Protein AF-A0A8T0AQX5-F1 (afdb_monomer_lite)

Organism: Silurus meridionalis (NCBI:txid175797)

Secondary structure (DSSP, 8-state):
--------HHHHHHHHHHHHHHHHHHHHHHHHHHHHHHHHHTSPP---PPB-S-HHHHHHHHHHHHHHHTTT---HHHHHHHHHHTB-SHHHHHHHGGGGS-HHHHHHHHHHHHIIIIISHHHHHHHHHHHHHTPPPPPTT-HHHHHHHHHHHHTT-

Radius of gyration: 29.41 Å; chains: 1; bounding box: 53×22×111 Å

InterPro domains:
  IPR005312 Domain of unknown function DUF1759 [PF03564] (51-149)

pLDDT: mean 86.53, std 13.8, range [38.0, 98.12]

Structure (mmCIF, N/CA/C/O backbone):
data_AF-A0A8T0AQX5-F1
#
_entry.id   AF-A0A8T0AQX5-F1
#
loop_
_atom_site.group_PDB
_atom_site.id
_atom_site.type_symbol
_atom_site.label_atom_id
_atom_site.label_alt_id
_atom_site.label_comp_id
_atom_site.label_asym_id
_atom_site.label_entity_id
_atom_site.label_seq_id
_atom_site.pdbx_PDB_ins_code
_atom_site.Cartn_x
_atom_site.Cartn_y
_atom_site.Cartn_z
_atom_site.occupancy
_atom_site.B_iso_or_equiv
_atom_site.auth_seq_id
_atom_site.auth_comp_id
_atom_site.auth_asym_id
_atom_site.auth_atom_id
_atom_site.pdbx_PDB_model_num
ATOM 1 N N . MET A 1 1 ? -9.679 -2.472 89.501 1.00 38.00 1 MET A N 1
ATOM 2 C CA . MET A 1 1 ? -8.757 -2.887 88.422 1.00 38.00 1 MET A CA 1
ATOM 3 C C . MET A 1 1 ? -9.227 -2.245 87.125 1.00 38.00 1 MET A C 1
ATOM 5 O O . MET A 1 1 ? -10.172 -2.741 86.530 1.00 38.00 1 MET A O 1
ATOM 9 N N . CYS A 1 2 ? -8.634 -1.121 86.717 1.00 39.34 2 CYS A N 1
ATOM 10 C CA . CYS A 1 2 ? -8.893 -0.543 85.397 1.00 39.34 2 CYS A CA 1
ATOM 11 C C . CYS A 1 2 ? -7.957 -1.220 84.394 1.00 39.34 2 CYS A C 1
ATOM 13 O O . CYS A 1 2 ? -6.740 -1.070 84.480 1.00 39.34 2 CYS A O 1
ATOM 15 N N . ARG A 1 3 ? -8.519 -2.022 83.488 1.00 42.47 3 ARG A N 1
ATOM 16 C CA . ARG A 1 3 ? -7.781 -2.688 82.413 1.00 42.47 3 ARG A CA 1
ATOM 17 C C . ARG A 1 3 ? -7.570 -1.653 81.308 1.00 42.47 3 ARG A C 1
ATOM 19 O O . ARG A 1 3 ? -8.526 -1.252 80.660 1.00 42.47 3 ARG A O 1
ATOM 26 N N . HIS A 1 4 ? -6.346 -1.158 81.148 1.00 45.62 4 HIS A N 1
ATOM 27 C CA . HIS A 1 4 ? -5.988 -0.348 79.986 1.00 45.62 4 HIS A CA 1
ATOM 28 C C . HIS A 1 4 ? -5.970 -1.249 78.746 1.00 45.62 4 HIS A C 1
ATOM 30 O O . HIS A 1 4 ? -5.119 -2.132 78.636 1.00 45.62 4 HIS A O 1
ATOM 36 N N . GLU A 1 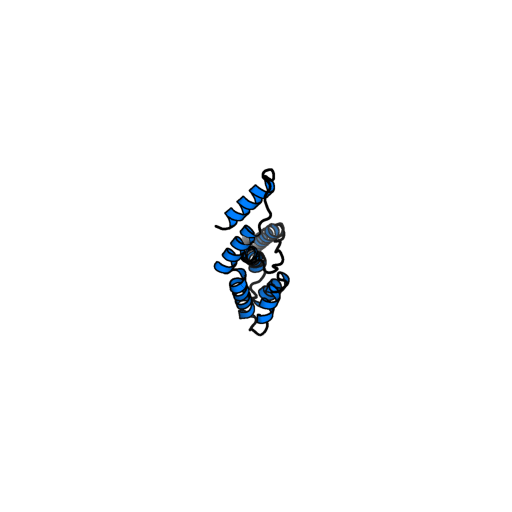5 ? -6.916 -1.042 77.829 1.00 51.12 5 GLU A N 1
ATOM 37 C CA . GLU A 1 5 ? -6.836 -1.554 76.461 1.00 51.12 5 GLU A CA 1
ATOM 38 C C . GLU A 1 5 ? -5.682 -0.844 75.753 1.00 51.12 5 GLU A C 1
ATOM 40 O O . GLU A 1 5 ? -5.790 0.304 75.325 1.00 51.12 5 GLU A O 1
ATOM 45 N N . LYS A 1 6 ? -4.540 -1.527 75.650 1.00 49.91 6 LYS A N 1
ATOM 46 C CA . LYS A 1 6 ? -3.495 -1.141 74.705 1.00 49.91 6 LYS A CA 1
ATOM 47 C C . LYS A 1 6 ? -3.992 -1.512 73.310 1.00 49.91 6 LYS A C 1
ATOM 49 O O . LYS A 1 6 ? -3.815 -2.646 72.879 1.00 49.91 6 LYS A O 1
ATOM 54 N N . HIS A 1 7 ? -4.652 -0.575 72.637 1.00 55.28 7 HIS A N 1
ATOM 55 C CA . HIS A 1 7 ? -4.873 -0.671 71.198 1.00 55.28 7 HIS A CA 1
ATOM 56 C C . HIS A 1 7 ? -3.496 -0.697 70.522 1.00 55.28 7 HIS A C 1
ATOM 58 O O . HIS A 1 7 ? -2.710 0.241 70.677 1.00 55.28 7 HIS A O 1
ATOM 64 N N . ASN A 1 8 ? -3.168 -1.817 69.878 1.00 53.03 8 ASN A N 1
ATOM 65 C CA . ASN A 1 8 ? -1.839 -2.061 69.343 1.00 53.03 8 ASN A CA 1
ATOM 66 C C . ASN A 1 8 ? -1.631 -1.225 68.072 1.00 53.03 8 ASN A C 1
ATOM 68 O O . ASN A 1 8 ? -2.326 -1.410 67.075 1.00 53.03 8 ASN A O 1
ATOM 72 N N . VAL A 1 9 ? -0.685 -0.288 68.123 1.00 55.28 9 VAL A N 1
ATOM 73 C CA . VAL A 1 9 ? -0.325 0.590 66.997 1.00 55.28 9 VAL A CA 1
ATOM 74 C C . VAL A 1 9 ? 0.158 -0.237 65.796 1.00 55.28 9 VAL A C 1
ATOM 76 O O . VAL A 1 9 ? -0.070 0.155 64.653 1.00 55.28 9 VAL A O 1
ATOM 79 N N . ASP A 1 10 ? 0.729 -1.417 66.048 1.00 54.38 10 ASP A N 1
ATOM 80 C CA . ASP A 1 10 ? 1.264 -2.311 65.019 1.00 54.38 10 ASP A CA 1
ATOM 81 C C . ASP A 1 10 ? 0.183 -2.882 64.080 1.00 54.38 10 ASP A C 1
ATOM 83 O O . ASP A 1 10 ? 0.435 -3.023 62.883 1.00 54.38 10 ASP A O 1
ATOM 87 N N . ASP A 1 11 ? -1.044 -3.119 64.567 1.00 53.78 11 ASP A N 1
ATOM 88 C CA . ASP A 1 11 ? -2.154 -3.617 63.731 1.00 53.78 11 ASP A CA 1
ATOM 89 C C . ASP A 1 11 ? -2.663 -2.541 62.758 1.00 53.78 11 ASP A C 1
ATOM 91 O O . ASP A 1 11 ? -2.990 -2.835 61.608 1.00 53.78 11 ASP A O 1
ATOM 95 N N . TYR A 1 12 ? -2.672 -1.269 63.176 1.00 54.53 12 TYR A N 1
ATOM 96 C CA . TYR A 1 12 ? -3.017 -0.145 62.297 1.00 54.53 12 TYR A CA 1
ATOM 97 C C . TYR A 1 12 ? -1.958 0.078 61.210 1.00 54.53 12 TYR A C 1
ATOM 99 O O . TYR A 1 12 ? -2.296 0.380 60.062 1.00 54.53 12 TYR A O 1
ATOM 107 N N . VAL A 1 13 ? -0.679 -0.095 61.554 1.00 58.44 13 VAL A N 1
ATOM 108 C CA . VAL A 1 13 ? 0.441 0.065 60.617 1.00 58.44 13 VAL A CA 1
ATOM 109 C C . VAL A 1 13 ? 0.464 -1.070 59.588 1.00 58.44 13 VAL A C 1
ATOM 111 O O . VAL A 1 13 ? 0.609 -0.798 58.394 1.00 58.44 13 VAL A O 1
ATOM 114 N N . HIS A 1 14 ? 0.245 -2.320 60.008 1.00 58.38 14 HIS A N 1
ATOM 115 C CA . HIS A 1 14 ? 0.215 -3.473 59.101 1.00 58.38 14 HIS A CA 1
ATOM 116 C C . HIS A 1 14 ? -0.965 -3.403 58.121 1.00 58.38 14 HIS A C 1
ATOM 118 O O . HIS A 1 14 ? -0.801 -3.606 56.917 1.00 58.38 14 HIS A O 1
ATOM 124 N N . HIS A 1 15 ? -2.152 -3.026 58.606 1.00 60.69 15 HIS A N 1
ATOM 125 C CA . HIS A 1 15 ? -3.345 -2.924 57.767 1.00 60.69 15 HIS A CA 1
ATOM 126 C C . HIS A 1 15 ? -3.268 -1.753 56.768 1.00 60.69 15 HIS A C 1
ATOM 128 O O . HIS A 1 15 ? -3.780 -1.852 55.647 1.00 60.69 15 HIS A O 1
ATOM 134 N N . GLY A 1 16 ? -2.593 -0.660 57.152 1.00 64.69 16 GLY A N 1
ATOM 135 C CA . GLY A 1 16 ? -2.273 0.472 56.282 1.00 64.69 16 GLY A CA 1
ATOM 136 C C . GLY A 1 16 ? -1.253 0.119 55.196 1.00 64.69 16 GLY A C 1
ATOM 137 O O . GLY A 1 16 ? -1.464 0.471 54.036 1.00 64.69 16 GLY A O 1
ATOM 138 N N . ALA A 1 17 ? -0.201 -0.631 55.537 1.00 67.00 17 ALA A N 1
ATOM 139 C CA . ALA A 1 17 ? 0.805 -1.108 54.586 1.00 67.00 17 ALA A CA 1
ATOM 140 C C . ALA A 1 17 ? 0.215 -2.079 53.548 1.00 67.00 17 ALA A C 1
ATOM 142 O O . ALA A 1 17 ? 0.489 -1.939 52.356 1.00 67.00 17 ALA A O 1
ATOM 143 N N . ASP A 1 18 ? -0.665 -2.992 53.968 1.00 71.62 18 ASP A N 1
ATOM 144 C CA . ASP A 1 18 ? -1.374 -3.906 53.063 1.00 71.62 18 ASP A CA 1
ATOM 145 C C . ASP A 1 18 ? -2.347 -3.170 52.129 1.00 71.62 18 ASP A C 1
ATOM 147 O O . ASP A 1 18 ? -2.488 -3.523 50.955 1.00 71.62 18 ASP A O 1
ATOM 151 N N . SER A 1 19 ? -3.014 -2.125 52.628 1.00 72.94 19 SER A N 1
ATOM 152 C CA . SER A 1 19 ? -3.890 -1.260 51.827 1.00 72.94 19 SER A CA 1
ATOM 153 C C . SER A 1 19 ? -3.096 -0.451 50.792 1.00 72.94 19 SER A C 1
ATOM 155 O O . SER A 1 19 ? -3.441 -0.437 49.610 1.00 72.94 19 SER A O 1
ATOM 157 N N . LEU A 1 20 ? -1.974 0.148 51.205 1.00 71.06 20 LEU A N 1
ATOM 158 C CA . LEU A 1 20 ? -1.036 0.851 50.324 1.00 71.06 20 LEU A CA 1
ATOM 159 C C . LEU A 1 20 ? -0.462 -0.081 49.255 1.00 71.06 20 LEU A C 1
ATOM 161 O O . LEU A 1 20 ? -0.481 0.261 48.076 1.00 71.06 20 LEU A O 1
ATOM 165 N N . HIS A 1 21 ? -0.021 -1.282 49.630 1.00 73.75 21 HIS A N 1
ATOM 166 C CA . HIS A 1 21 ? 0.489 -2.282 48.695 1.00 73.75 21 HIS A CA 1
ATOM 167 C C . HIS A 1 21 ? -0.572 -2.690 47.656 1.00 73.75 21 HIS A C 1
ATOM 169 O O . HIS A 1 21 ? -0.273 -2.790 46.464 1.00 73.75 21 HIS A O 1
ATOM 175 N N . LYS A 1 22 ? -1.836 -2.857 48.074 1.00 74.31 22 LYS A N 1
ATOM 176 C CA . LYS A 1 22 ? -2.968 -3.147 47.172 1.00 74.31 22 LYS A CA 1
ATOM 177 C C . LYS A 1 22 ? -3.261 -2.023 46.173 1.00 74.31 22 LYS A C 1
ATOM 179 O O . LYS A 1 22 ? -3.712 -2.325 45.072 1.00 74.31 22 LYS A O 1
ATOM 184 N N . VAL A 1 23 ? -3.002 -0.760 46.518 1.00 76.06 23 VAL A N 1
ATOM 185 C CA . VAL A 1 23 ? -3.171 0.397 45.612 1.00 76.06 23 VAL A CA 1
ATOM 186 C C . VAL A 1 23 ? -1.944 0.610 44.715 1.00 76.06 23 VAL A C 1
ATOM 188 O O . VAL A 1 23 ? -2.087 0.949 43.539 1.00 76.06 23 VAL A O 1
ATOM 191 N N . LEU A 1 24 ? -0.743 0.359 45.239 1.00 72.50 24 LEU A N 1
ATOM 192 C CA . LEU A 1 24 ? 0.524 0.528 44.522 1.00 72.50 24 LEU A CA 1
ATOM 193 C C . LEU A 1 24 ? 0.696 -0.488 43.384 1.00 72.50 24 LEU A C 1
ATOM 195 O O . LEU A 1 24 ? 1.216 -0.138 42.327 1.00 72.50 24 LEU A O 1
ATOM 199 N N . GLN A 1 25 ? 0.225 -1.731 43.540 1.00 75.06 25 GLN A N 1
ATOM 200 C CA . GLN A 1 25 ? 0.377 -2.745 42.486 1.00 75.06 25 GLN A CA 1
ATOM 201 C C . GLN A 1 25 ? -0.365 -2.409 41.172 1.00 75.06 25 GLN A C 1
ATOM 203 O O . GLN A 1 25 ? 0.265 -2.460 40.110 1.00 75.06 25 GLN A O 1
ATOM 208 N N . PRO A 1 26 ? -1.655 -2.014 41.183 1.00 80.94 26 PRO A N 1
ATOM 209 C CA . PRO A 1 26 ? -2.335 -1.520 39.986 1.00 80.94 26 PRO A CA 1
ATOM 210 C C . PRO A 1 26 ? -1.682 -0.265 39.397 1.00 80.94 26 PRO A C 1
ATOM 212 O O . PRO A 1 26 ? -1.572 -0.153 38.175 1.00 80.94 26 PRO A O 1
ATOM 215 N N . GLN A 1 27 ? -1.219 0.661 40.246 1.00 82.31 27 GLN A N 1
ATOM 216 C CA . GLN A 1 27 ? -0.550 1.882 39.791 1.00 82.31 27 GLN A CA 1
ATOM 217 C C . GLN A 1 27 ? 0.762 1.591 39.057 1.00 82.31 27 GLN A C 1
ATOM 219 O O . GLN A 1 27 ? 1.015 2.204 38.018 1.00 82.31 27 GLN A O 1
ATOM 224 N N . ASN A 1 28 ? 1.562 0.630 39.524 1.00 86.56 28 ASN A N 1
ATOM 225 C CA . ASN A 1 28 ? 2.798 0.231 38.847 1.00 86.56 28 ASN A CA 1
ATOM 226 C C . ASN A 1 28 ? 2.517 -0.279 37.430 1.00 86.56 28 ASN A C 1
ATOM 228 O O . ASN A 1 28 ? 3.166 0.153 36.480 1.00 86.56 28 ASN A O 1
ATOM 232 N N . LYS A 1 29 ? 1.479 -1.106 37.258 1.00 90.56 29 LYS A N 1
ATOM 233 C CA . LYS A 1 29 ? 1.075 -1.614 35.939 1.00 90.56 29 LYS A CA 1
ATOM 234 C C . LYS A 1 29 ? 0.637 -0.495 34.990 1.00 90.56 29 LYS A C 1
ATOM 236 O O . LYS A 1 29 ? 1.030 -0.489 33.826 1.00 90.56 29 LYS A O 1
ATOM 241 N N . VAL A 1 30 ? -0.158 0.462 35.472 1.00 91.62 30 VAL A N 1
ATOM 242 C CA . VAL A 1 30 ? -0.581 1.623 34.667 1.00 91.62 30 VAL A CA 1
ATOM 243 C C . VAL A 1 30 ? 0.620 2.491 34.291 1.00 91.62 30 VAL A C 1
ATOM 245 O O . VAL A 1 30 ? 0.730 2.925 33.146 1.00 91.62 30 VAL A O 1
ATOM 248 N N . THR A 1 31 ? 1.552 2.688 35.223 1.00 93.44 31 THR A N 1
ATOM 249 C CA . THR A 1 31 ? 2.782 3.458 35.002 1.00 93.44 31 THR A CA 1
ATOM 250 C C . THR A 1 31 ? 3.667 2.789 33.951 1.00 93.44 31 THR A C 1
ATOM 252 O O . THR A 1 31 ? 4.115 3.447 33.016 1.00 93.44 31 THR A O 1
ATOM 255 N N . GLU A 1 32 ? 3.850 1.469 34.021 1.00 94.00 32 GLU A N 1
ATOM 256 C CA . GLU A 1 32 ? 4.560 0.700 32.994 1.00 94.00 32 GLU A CA 1
ATOM 257 C C . GLU A 1 32 ? 3.894 0.811 31.616 1.00 94.00 32 GLU A C 1
ATOM 259 O O . GLU A 1 32 ? 4.583 0.976 30.608 1.00 94.00 32 GLU A O 1
ATOM 264 N N . MET A 1 33 ? 2.559 0.740 31.550 1.00 93.12 33 MET A N 1
ATOM 265 C CA . MET A 1 33 ? 1.812 0.911 30.299 1.00 93.12 33 MET A CA 1
ATOM 266 C C . MET A 1 33 ? 1.978 2.322 29.722 1.00 93.12 33 MET A C 1
ATOM 268 O O . MET A 1 33 ? 2.183 2.461 28.518 1.00 93.12 33 MET A O 1
ATOM 272 N N . LEU A 1 34 ? 1.945 3.356 30.567 1.00 93.81 34 LEU A N 1
ATOM 273 C CA . LEU A 1 34 ? 2.177 4.746 30.169 1.00 93.81 34 LEU A CA 1
ATOM 274 C C . LEU A 1 34 ? 3.597 4.957 29.643 1.00 93.81 34 LEU A C 1
ATOM 276 O O . LEU A 1 34 ? 3.760 5.550 28.582 1.00 93.81 34 LEU A O 1
ATOM 280 N N . ILE A 1 35 ? 4.611 4.423 30.329 1.00 93.06 35 ILE A N 1
ATOM 281 C CA . ILE A 1 35 ? 6.011 4.506 29.888 1.00 93.06 35 ILE A CA 1
ATOM 282 C C . ILE A 1 35 ? 6.187 3.808 28.534 1.00 93.06 35 ILE A C 1
ATOM 284 O O . ILE A 1 35 ? 6.818 4.362 27.632 1.00 93.06 35 ILE A O 1
ATOM 288 N N . LY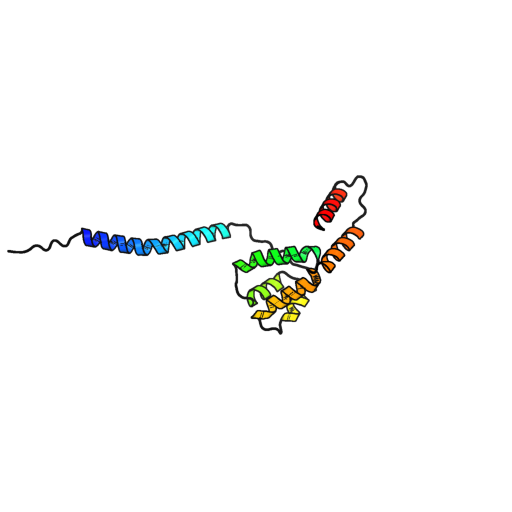S A 1 36 ? 5.593 2.619 28.352 1.00 91.06 36 LYS A N 1
ATOM 289 C CA . LYS A 1 36 ? 5.601 1.908 27.062 1.00 91.06 36 LYS A CA 1
ATOM 290 C C . LYS A 1 36 ? 4.896 2.704 25.964 1.00 91.06 36 LYS A C 1
ATOM 292 O O . LYS A 1 36 ? 5.406 2.792 24.854 1.00 91.06 36 LYS A O 1
ATOM 297 N N . GLN A 1 37 ? 3.745 3.304 26.252 1.00 89.12 37 GLN A N 1
ATOM 298 C CA . GLN A 1 37 ? 3.037 4.125 25.271 1.00 89.12 37 GLN A CA 1
ATOM 299 C C . GLN A 1 37 ? 3.831 5.391 24.919 1.00 89.12 37 GLN A C 1
ATOM 301 O O . GLN A 1 37 ? 3.891 5.775 23.752 1.00 89.12 37 GLN A O 1
ATOM 306 N N . GLN A 1 38 ? 4.479 6.011 25.907 1.00 91.31 38 GLN A N 1
ATOM 307 C CA . GLN A 1 38 ? 5.320 7.186 25.714 1.00 91.31 38 GLN A CA 1
ATOM 308 C C . GLN A 1 38 ? 6.526 6.860 24.825 1.00 91.31 38 GLN A C 1
ATOM 310 O O . GLN A 1 38 ? 6.792 7.606 23.883 1.00 91.31 38 GLN A O 1
ATOM 315 N N . SER A 1 39 ? 7.213 5.736 25.049 1.00 89.38 39 SER A N 1
ATOM 316 C CA . SER A 1 39 ? 8.327 5.326 24.185 1.00 89.38 39 SER A CA 1
ATOM 317 C C . SER A 1 39 ? 7.869 5.032 22.753 1.00 89.38 39 SER A C 1
ATOM 319 O O . SER A 1 39 ? 8.515 5.475 21.806 1.00 89.38 39 SER A O 1
ATOM 321 N N . LEU A 1 40 ? 6.711 4.386 22.573 1.00 86.12 40 LEU A N 1
ATOM 322 C CA . LEU A 1 40 ? 6.113 4.173 21.250 1.00 86.12 40 LEU A CA 1
ATOM 323 C C . LEU A 1 40 ? 5.733 5.489 20.557 1.00 86.12 40 LEU A C 1
ATOM 325 O O . LEU A 1 40 ? 5.906 5.608 19.348 1.00 86.12 40 LEU A O 1
ATOM 329 N N . SER A 1 41 ? 5.242 6.480 21.305 1.00 84.81 41 SER A N 1
ATOM 330 C CA . SER A 1 41 ? 4.870 7.793 20.760 1.00 84.81 41 SER A CA 1
ATOM 331 C C . SER A 1 41 ? 6.064 8.666 20.358 1.00 84.81 41 SER A C 1
ATOM 333 O O . SER A 1 41 ? 5.898 9.585 19.562 1.00 84.81 41 SER A O 1
ATOM 335 N N . GLN A 1 42 ? 7.260 8.370 20.878 1.00 88.88 42 GLN A N 1
ATOM 336 C CA . GLN A 1 42 ? 8.511 9.031 20.489 1.00 88.88 42 GLN A CA 1
ATOM 337 C C . GLN A 1 42 ? 9.116 8.455 19.206 1.00 88.88 42 GLN A C 1
ATOM 339 O O . GLN A 1 42 ? 10.020 9.063 18.631 1.00 88.88 42 GLN A O 1
ATOM 344 N N . LEU A 1 43 ? 8.649 7.287 18.752 1.00 85.44 43 LEU A N 1
ATOM 345 C CA . LEU A 1 43 ? 9.076 6.744 17.469 1.00 85.44 43 LEU A CA 1
ATOM 346 C C . LEU A 1 43 ? 8.620 7.673 16.331 1.00 85.44 43 LEU A C 1
ATOM 348 O O . LEU A 1 43 ? 7.546 8.277 16.426 1.00 85.44 43 LEU A O 1
ATOM 352 N N . PRO A 1 44 ? 9.389 7.762 15.230 1.00 83.12 44 PRO A N 1
ATOM 353 C CA . PRO A 1 44 ? 8.954 8.486 14.045 1.00 83.12 44 PRO A CA 1
ATOM 354 C C . PRO A 1 44 ? 7.561 8.034 13.600 1.00 83.12 44 PRO A C 1
ATOM 356 O O . PRO A 1 44 ? 7.240 6.840 13.620 1.00 83.12 44 PRO A O 1
ATOM 359 N N . GLN A 1 45 ? 6.733 8.995 13.185 1.00 78.12 45 GLN A N 1
ATOM 360 C CA . GLN A 1 45 ? 5.446 8.693 12.567 1.00 78.12 45 GLN A CA 1
ATOM 361 C C . GLN A 1 45 ? 5.685 7.763 11.374 1.00 78.12 45 GLN A C 1
ATOM 363 O O . GLN A 1 45 ? 6.572 8.000 10.554 1.00 78.12 45 GLN A O 1
ATOM 368 N N . ARG A 1 46 ? 4.901 6.686 11.296 1.00 79.69 46 ARG A N 1
ATOM 369 C CA . ARG A 1 46 ? 4.936 5.786 10.142 1.00 79.69 46 ARG A CA 1
ATOM 370 C C . ARG A 1 46 ? 4.370 6.543 8.953 1.00 79.69 46 ARG A C 1
ATOM 372 O O . ARG A 1 46 ? 3.178 6.843 8.947 1.00 79.69 46 ARG A O 1
ATOM 379 N N . ASP A 1 47 ? 5.233 6.852 7.998 1.00 82.00 47 ASP A N 1
ATOM 380 C CA . ASP A 1 47 ? 4.823 7.435 6.732 1.00 82.00 47 ASP A CA 1
ATOM 381 C C . ASP A 1 47 ? 4.262 6.325 5.837 1.00 82.00 47 ASP A C 1
ATOM 383 O O . ASP A 1 47 ? 4.924 5.313 5.589 1.00 82.00 47 ASP A O 1
ATOM 387 N N . ILE A 1 48 ? 3.012 6.489 5.415 1.00 89.69 48 ILE A N 1
ATOM 388 C CA . ILE A 1 48 ? 2.360 5.604 4.454 1.00 89.69 48 ILE A CA 1
ATOM 389 C C . ILE A 1 48 ? 2.220 6.424 3.182 1.00 89.69 48 ILE A C 1
ATOM 391 O O . ILE A 1 48 ? 1.418 7.356 3.119 1.00 89.69 48 ILE A O 1
ATOM 395 N N . SER A 1 49 ? 2.992 6.071 2.162 1.00 93.25 49 SER A N 1
ATOM 396 C CA . SER A 1 49 ? 2.862 6.712 0.859 1.00 93.25 49 SER A CA 1
ATOM 397 C C . SER A 1 49 ? 1.507 6.378 0.232 1.00 93.25 49 SER A C 1
ATOM 399 O O . SER A 1 49 ? 1.053 5.234 0.305 1.00 93.25 49 SER A O 1
ATOM 401 N N . THR A 1 50 ? 0.875 7.365 -0.408 1.00 96.62 50 THR A N 1
ATOM 402 C CA . THR A 1 50 ? -0.357 7.148 -1.174 1.00 96.62 50 THR A CA 1
ATOM 403 C C . THR A 1 50 ? -0.097 6.164 -2.310 1.00 96.62 50 THR A C 1
ATOM 405 O O . THR A 1 50 ? 0.793 6.378 -3.134 1.00 96.62 50 THR A O 1
ATOM 408 N N . PHE A 1 51 ? -0.887 5.098 -2.373 1.00 97.88 51 PHE A N 1
ATOM 409 C CA . PHE A 1 51 ? -0.815 4.113 -3.439 1.00 97.88 51 PHE A CA 1
ATOM 410 C C . PHE A 1 51 ? -1.619 4.557 -4.660 1.00 97.88 51 PHE A C 1
ATOM 412 O O . PHE A 1 51 ? -2.816 4.826 -4.569 1.00 97.88 51 PHE A O 1
ATOM 419 N N . THR A 1 52 ? -0.939 4.609 -5.803 1.00 97.56 52 THR A N 1
ATOM 420 C CA . THR A 1 52 ? -1.466 5.109 -7.083 1.00 97.56 52 THR A CA 1
ATOM 421 C C . THR A 1 52 ? -1.612 4.017 -8.146 1.00 97.56 52 THR A C 1
ATOM 423 O O . THR A 1 52 ? -1.920 4.330 -9.293 1.00 97.56 52 THR A O 1
ATOM 426 N N . GLY A 1 53 ? -1.381 2.746 -7.791 1.00 97.12 53 GLY A N 1
ATOM 427 C CA . GLY A 1 53 ? -1.600 1.608 -8.691 1.00 97.12 53 GLY A CA 1
ATOM 428 C C . GLY A 1 53 ? -0.352 1.036 -9.366 1.00 97.12 53 GLY A C 1
ATOM 429 O O . GLY A 1 53 ? -0.497 0.266 -10.306 1.00 97.12 53 GLY A O 1
ATOM 430 N N . ASP A 1 54 ? 0.869 1.366 -8.922 1.00 96.31 54 ASP A N 1
ATOM 431 C CA . ASP A 1 54 ? 2.081 0.680 -9.408 1.00 96.31 54 ASP A CA 1
ATOM 432 C C . ASP A 1 54 ? 2.200 -0.714 -8.758 1.00 96.31 54 ASP A C 1
ATOM 434 O O . ASP A 1 54 ? 2.461 -0.784 -7.547 1.00 96.31 54 ASP A O 1
ATOM 438 N N . PRO A 1 55 ? 2.091 -1.824 -9.520 1.00 96.19 55 PRO A N 1
ATOM 439 C CA . PRO A 1 55 ? 2.214 -3.179 -8.979 1.00 96.19 55 PRO A CA 1
ATOM 440 C C . PRO A 1 55 ? 3.492 -3.407 -8.166 1.00 96.19 55 PRO A C 1
ATOM 442 O O . PRO A 1 55 ? 3.468 -4.091 -7.141 1.00 96.19 55 PRO A O 1
ATOM 445 N N . LEU A 1 56 ? 4.602 -2.766 -8.552 1.00 94.69 56 LEU A N 1
ATOM 446 C CA . LEU A 1 56 ? 5.897 -2.909 -7.878 1.00 94.69 56 LEU A CA 1
ATOM 447 C C . LEU A 1 56 ? 5.899 -2.334 -6.453 1.00 94.69 56 LEU A C 1
ATOM 449 O O . LEU A 1 56 ? 6.768 -2.663 -5.647 1.00 94.69 56 LEU A O 1
ATOM 453 N N . THR A 1 57 ? 4.921 -1.486 -6.132 1.00 95.06 57 THR A N 1
ATOM 454 C CA . THR A 1 57 ? 4.768 -0.844 -4.818 1.00 95.06 57 THR A CA 1
ATOM 455 C C . THR A 1 57 ? 3.588 -1.388 -4.012 1.00 95.06 57 THR A C 1
ATOM 457 O O . THR A 1 57 ? 3.469 -1.083 -2.828 1.00 95.06 57 THR A O 1
ATOM 460 N N . CYS A 1 58 ? 2.733 -2.235 -4.596 1.00 95.44 58 CYS A N 1
ATOM 461 C CA . CYS A 1 58 ? 1.519 -2.713 -3.928 1.00 95.44 58 CYS A CA 1
ATOM 462 C C . CYS A 1 58 ? 1.833 -3.484 -2.635 1.00 95.44 58 CYS A C 1
ATOM 464 O O . CYS A 1 58 ? 1.282 -3.199 -1.571 1.00 95.44 58 CYS A O 1
ATOM 466 N N . ARG A 1 59 ? 2.779 -4.433 -2.684 1.00 93.06 59 ARG A N 1
ATOM 467 C CA . ARG A 1 59 ? 3.139 -5.247 -1.507 1.00 93.06 59 ARG A CA 1
ATOM 468 C C . ARG A 1 59 ? 3.751 -4.415 -0.380 1.00 93.06 59 ARG A C 1
ATOM 470 O O . ARG A 1 59 ? 3.455 -4.663 0.790 1.00 93.06 59 ARG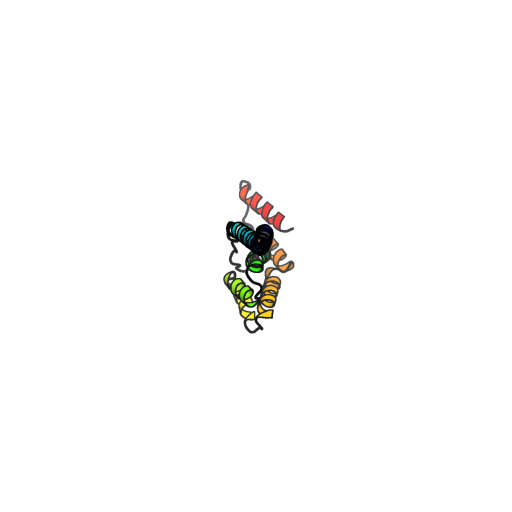 A O 1
ATOM 477 N N . SER A 1 60 ? 4.607 -3.445 -0.707 1.00 93.19 60 SER A N 1
ATOM 478 C CA . SER A 1 60 ? 5.204 -2.557 0.298 1.00 93.19 60 SER A CA 1
ATOM 479 C C . SER A 1 60 ? 4.158 -1.621 0.898 1.00 93.19 60 SER A C 1
ATOM 481 O O . SER A 1 60 ? 4.130 -1.468 2.119 1.00 93.19 60 SER A O 1
ATOM 483 N N . PHE A 1 61 ? 3.252 -1.088 0.076 1.00 95.88 61 PHE A N 1
ATOM 484 C CA . PHE A 1 61 ? 2.113 -0.294 0.525 1.00 95.88 61 PHE A CA 1
ATOM 485 C C . PHE A 1 61 ? 1.230 -1.058 1.520 1.00 95.88 61 PHE A C 1
ATOM 487 O O . PHE A 1 61 ? 1.028 -0.580 2.635 1.00 95.88 61 PHE A O 1
ATOM 494 N N . ILE A 1 62 ? 0.760 -2.262 1.169 1.00 94.88 62 ILE A N 1
ATOM 495 C CA . ILE A 1 62 ? -0.113 -3.061 2.045 1.00 94.88 62 ILE A CA 1
ATOM 496 C C . ILE A 1 62 ? 0.571 -3.349 3.386 1.00 94.88 62 ILE A C 1
ATOM 498 O O . ILE A 1 62 ? -0.031 -3.134 4.437 1.00 94.88 62 ILE A O 1
ATOM 502 N N . ARG A 1 63 ? 1.848 -3.757 3.371 1.00 93.38 63 ARG A N 1
ATOM 503 C CA . ARG A 1 63 ? 2.616 -4.015 4.602 1.00 93.38 63 ARG A CA 1
ATOM 504 C C . ARG A 1 63 ? 2.754 -2.763 5.469 1.00 93.38 63 ARG A C 1
ATOM 506 O O . ARG A 1 63 ? 2.574 -2.840 6.684 1.00 93.38 63 ARG A O 1
ATOM 513 N N . ALA A 1 64 ? 3.072 -1.619 4.863 1.00 93.75 64 ALA A N 1
ATOM 514 C CA . ALA A 1 64 ? 3.194 -0.351 5.578 1.00 93.75 64 ALA A CA 1
ATOM 515 C C . ALA A 1 64 ? 1.853 0.073 6.193 1.00 93.75 64 ALA A C 1
ATOM 517 O O . ALA A 1 64 ? 1.799 0.440 7.370 1.00 93.75 64 ALA A O 1
ATOM 518 N N . PHE A 1 65 ? 0.768 -0.050 5.425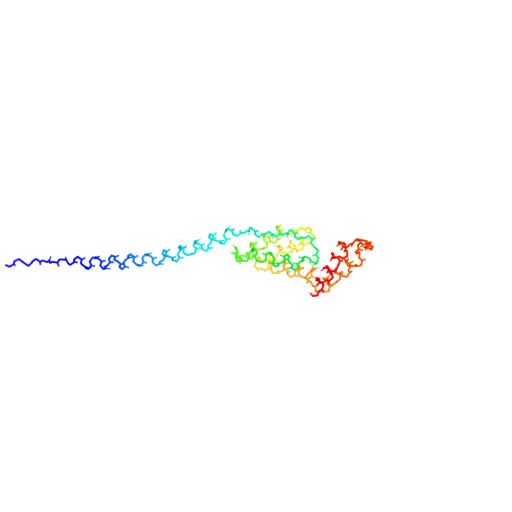 1.00 94.38 65 PHE A N 1
ATOM 519 C CA . PHE A 1 65 ? -0.586 0.251 5.865 1.00 94.38 65 PHE A CA 1
ATOM 520 C C . PHE A 1 65 ? -1.006 -0.614 7.061 1.00 94.38 65 PHE A C 1
ATOM 522 O O . PHE A 1 65 ? -1.388 -0.089 8.108 1.00 94.38 65 PHE A O 1
ATOM 529 N N . GLU A 1 66 ? -0.863 -1.937 6.954 1.00 92.25 66 GLU A N 1
ATOM 530 C CA . GLU A 1 66 ? -1.181 -2.874 8.035 1.00 92.25 66 GLU A CA 1
ATOM 531 C C . GLU A 1 66 ? -0.379 -2.568 9.298 1.00 92.25 66 GLU A C 1
ATOM 533 O O . GLU A 1 66 ? -0.938 -2.455 10.388 1.00 92.25 66 GLU A O 1
ATOM 538 N N . HIS A 1 67 ? 0.930 -2.364 9.164 1.00 89.19 67 HIS A N 1
ATOM 539 C CA . HIS A 1 67 ? 1.789 -2.059 10.302 1.00 89.19 67 HIS A CA 1
ATOM 540 C C . HIS A 1 67 ? 1.428 -0.715 10.962 1.00 89.19 67 HIS A C 1
ATOM 542 O O . HIS A 1 67 ? 1.624 -0.516 12.167 1.00 89.19 67 HIS A O 1
ATOM 548 N N . ALA A 1 68 ? 0.918 0.249 10.200 1.00 89.75 68 ALA A N 1
ATOM 549 C CA . ALA A 1 68 ? 0.535 1.551 10.725 1.00 89.75 68 ALA A CA 1
ATOM 550 C C . ALA A 1 68 ? -0.854 1.571 11.374 1.00 89.75 68 ALA A C 1
ATOM 552 O O . ALA A 1 68 ? -1.056 2.346 12.313 1.00 89.75 68 ALA A O 1
ATOM 553 N N . ILE A 1 69 ? -1.784 0.738 10.902 1.00 90.56 69 ILE A N 1
ATOM 554 C CA . ILE A 1 69 ? -3.198 0.790 11.292 1.00 90.56 69 ILE A CA 1
ATOM 555 C C . ILE A 1 69 ? -3.593 -0.348 12.242 1.00 90.56 69 ILE A C 1
ATOM 557 O O . ILE A 1 69 ? -4.398 -0.110 13.141 1.00 90.56 69 ILE A O 1
ATOM 561 N N . ASN A 1 70 ? -2.996 -1.543 12.141 1.00 85.19 70 ASN A N 1
ATOM 562 C CA . ASN A 1 70 ? -3.377 -2.698 12.971 1.00 85.19 70 ASN A CA 1
ATOM 563 C C . ASN A 1 70 ? -3.237 -2.428 14.474 1.00 85.19 70 ASN A C 1
ATOM 565 O O . ASN A 1 70 ? -4.046 -2.911 15.253 1.00 85.19 70 ASN A O 1
ATOM 569 N N . SER A 1 71 ? -2.247 -1.632 14.892 1.00 80.06 71 SER A N 1
ATOM 570 C CA . SER A 1 71 ? -2.075 -1.265 16.305 1.00 80.06 71 SER A CA 1
ATOM 571 C C . SER A 1 71 ? -2.995 -0.131 16.770 1.00 80.06 71 SER A C 1
ATOM 573 O O . SER A 1 71 ? -2.962 0.223 17.943 1.00 80.06 71 SER A O 1
ATOM 575 N N . LYS A 1 72 ? -3.729 0.514 15.854 1.00 85.25 72 LYS A N 1
ATOM 576 C CA . LYS A 1 72 ? -4.540 1.710 16.130 1.00 85.25 72 LYS A CA 1
ATOM 577 C C . LYS A 1 72 ? -6.036 1.418 16.173 1.00 85.25 72 LYS A C 1
ATOM 579 O O . LYS A 1 72 ? -6.759 2.159 16.828 1.00 85.25 72 LYS A O 1
ATOM 584 N N . THR A 1 73 ? -6.505 0.387 15.472 1.00 89.25 73 THR A N 1
ATOM 585 C CA . THR A 1 73 ? -7.927 0.029 15.446 1.00 89.25 73 THR A CA 1
ATOM 586 C C . THR A 1 73 ? -8.144 -1.432 15.049 1.00 89.25 73 THR A C 1
ATOM 588 O O . THR A 1 73 ? -7.489 -1.963 14.141 1.00 89.25 73 THR A O 1
ATOM 591 N N . ASP A 1 74 ? -9.119 -2.061 15.704 1.00 89.44 74 ASP A N 1
ATOM 592 C CA . ASP A 1 74 ? -9.658 -3.379 15.354 1.00 89.44 74 ASP A CA 1
ATOM 593 C C . ASP A 1 74 ? -10.918 -3.288 14.474 1.00 89.44 74 ASP A C 1
ATOM 595 O O . ASP A 1 74 ? -11.392 -4.297 13.955 1.00 89.44 74 ASP A O 1
ATOM 599 N N . SER A 1 75 ? -11.440 -2.078 14.249 1.00 92.88 75 SER A N 1
ATOM 600 C CA . SER A 1 75 ? -12.622 -1.837 13.420 1.00 92.88 75 SER A CA 1
ATOM 601 C C . SER A 1 75 ? -12.295 -1.983 11.933 1.00 92.88 75 SER A C 1
ATOM 603 O O . SER A 1 75 ? -11.479 -1.243 11.377 1.00 92.88 75 SER A O 1
ATOM 605 N N . HIS A 1 76 ? -12.974 -2.906 11.246 1.00 91.94 76 HIS A N 1
ATOM 606 C CA . HIS A 1 76 ? -12.873 -3.034 9.787 1.00 91.94 76 HIS A CA 1
ATOM 607 C C . HIS A 1 76 ? -13.379 -1.789 9.053 1.00 91.94 76 HIS A C 1
ATOM 609 O O . HIS A 1 76 ? -12.836 -1.442 8.005 1.00 91.94 76 HIS A O 1
ATOM 615 N N . GLN A 1 77 ? -14.364 -1.087 9.616 1.00 92.25 77 GLN A N 1
ATOM 616 C CA . GLN A 1 77 ? -14.870 0.158 9.047 1.00 92.25 77 GLN A CA 1
ATOM 617 C C . GLN A 1 77 ? -13.803 1.260 9.078 1.00 92.25 77 GLN A C 1
ATOM 619 O O . GLN A 1 77 ? -13.581 1.917 8.061 1.00 92.25 77 GLN A O 1
ATOM 624 N N . ASP A 1 78 ? -13.091 1.415 10.199 1.00 93.38 78 ASP A N 1
ATOM 625 C CA . ASP A 1 78 ? -12.009 2.401 10.312 1.00 93.38 78 ASP A CA 1
ATOM 626 C C . ASP A 1 78 ? -10.848 2.040 9.384 1.00 93.38 78 ASP A C 1
ATOM 628 O O . ASP A 1 78 ? -10.301 2.901 8.696 1.00 93.38 78 ASP A O 1
ATOM 632 N N . ARG A 1 79 ? -10.487 0.751 9.317 1.00 94.06 79 ARG A N 1
ATOM 633 C CA . ARG A 1 79 ? -9.453 0.260 8.396 1.00 94.06 79 ARG A CA 1
ATOM 634 C C . ARG A 1 79 ? -9.805 0.576 6.947 1.00 94.06 79 ARG A C 1
ATOM 636 O O . ARG A 1 79 ? -8.952 1.082 6.230 1.00 94.06 79 ARG A O 1
ATOM 643 N N . LEU A 1 80 ? -11.046 0.341 6.522 1.00 94.19 80 LEU A N 1
ATOM 644 C CA . LEU A 1 80 ? -11.499 0.699 5.177 1.00 94.19 80 LEU A CA 1
ATOM 645 C C . LEU A 1 80 ? -11.457 2.215 4.945 1.00 94.19 80 LEU A C 1
ATOM 647 O O . LEU A 1 80 ? -10.991 2.660 3.898 1.00 94.19 80 LEU A O 1
ATOM 651 N N . TYR A 1 81 ? -11.907 3.009 5.921 1.00 93.94 81 TYR A N 1
ATOM 652 C CA . TYR A 1 81 ? -11.859 4.468 5.841 1.00 93.94 81 TYR A CA 1
ATOM 653 C C . TYR A 1 81 ? -10.428 4.970 5.620 1.00 93.94 81 TYR A C 1
ATOM 655 O O . TYR A 1 81 ? -10.184 5.731 4.684 1.00 93.94 81 TYR A O 1
ATOM 663 N N . TYR A 1 82 ? -9.470 4.507 6.428 1.00 94.62 82 TYR A N 1
ATOM 664 C CA . TYR A 1 82 ? -8.068 4.881 6.262 1.00 94.62 82 TYR A CA 1
ATOM 665 C C . TYR A 1 82 ? -7.471 4.330 4.972 1.00 94.62 82 TYR A C 1
ATOM 667 O O . TYR A 1 82 ? -6.707 5.042 4.329 1.00 94.62 82 TYR A O 1
ATOM 675 N N . LEU A 1 83 ? -7.835 3.114 4.554 1.00 95.12 83 LEU A N 1
ATOM 676 C CA . LEU A 1 83 ? -7.356 2.545 3.295 1.00 95.12 83 LEU A CA 1
ATOM 677 C C . LEU A 1 83 ? -7.687 3.479 2.126 1.00 95.12 83 LEU A C 1
ATOM 679 O O . LEU A 1 83 ? -6.791 3.813 1.361 1.00 95.12 83 LEU A O 1
ATOM 683 N N . LYS A 1 84 ? -8.919 4.007 2.073 1.00 95.38 84 LYS A N 1
ATOM 684 C CA . LYS A 1 84 ? -9.328 5.005 1.070 1.00 95.38 84 LYS A CA 1
ATOM 685 C C . LYS A 1 84 ? -8.461 6.269 1.098 1.00 95.38 84 LYS A C 1
ATOM 687 O O . LYS A 1 84 ? -8.130 6.791 0.041 1.00 95.38 84 LYS A O 1
ATOM 692 N N . GLN A 1 85 ? -8.084 6.763 2.281 1.00 95.75 85 GLN A N 1
ATOM 693 C CA . GLN A 1 85 ? -7.258 7.977 2.414 1.00 95.75 85 GLN A CA 1
ATOM 694 C C . GLN A 1 85 ? -5.838 7.798 1.864 1.00 95.75 85 GLN A C 1
ATOM 696 O O . GLN A 1 85 ? -5.230 8.763 1.407 1.00 95.75 85 GLN A O 1
ATOM 701 N N . PHE A 1 86 ? -5.310 6.573 1.897 1.00 96.56 86 PHE A N 1
ATOM 702 C CA . PHE A 1 86 ? -3.969 6.257 1.404 1.00 96.56 86 PHE A CA 1
ATOM 703 C C . PHE A 1 86 ? -3.968 5.653 -0.006 1.00 96.56 86 PHE A C 1
ATOM 705 O O . PHE A 1 86 ? -2.956 5.110 -0.439 1.00 96.56 86 PHE A O 1
ATOM 712 N N . THR A 1 87 ? -5.065 5.782 -0.749 1.00 97.62 87 THR A N 1
ATOM 713 C CA . THR A 1 87 ? -5.163 5.363 -2.152 1.00 97.62 87 THR A CA 1
ATOM 714 C C . THR A 1 87 ? -5.676 6.490 -3.030 1.00 97.62 87 THR A C 1
ATOM 716 O O . THR A 1 87 ? -6.478 7.309 -2.586 1.00 97.62 87 THR A O 1
ATOM 719 N N . SER A 1 88 ? -5.257 6.517 -4.290 1.00 98.12 88 SER A N 1
ATOM 720 C CA . SER A 1 88 ? -5.775 7.454 -5.286 1.00 98.12 88 SER A CA 1
ATOM 721 C C . SER A 1 88 ? -5.804 6.828 -6.678 1.00 98.12 88 SER A C 1
ATOM 723 O O . SER A 1 88 ? -5.117 5.843 -6.932 1.00 98.12 88 SER A O 1
ATOM 725 N N . GLY A 1 89 ? -6.610 7.400 -7.577 1.00 97.81 89 GLY A N 1
ATOM 726 C CA . GLY A 1 89 ? -6.815 6.861 -8.924 1.00 97.81 89 GLY A CA 1
ATOM 727 C C . GLY A 1 89 ? -7.579 5.535 -8.913 1.00 97.81 89 GLY A C 1
ATOM 728 O O . GLY A 1 89 ? -8.409 5.301 -8.039 1.00 97.81 89 GLY A O 1
ATOM 729 N N . GLU A 1 90 ? -7.253 4.653 -9.857 1.00 97.62 90 GLU A N 1
ATOM 730 C CA . GLU A 1 90 ? -7.918 3.353 -10.032 1.00 97.62 90 GLU A CA 1
ATOM 731 C C . GLU A 1 90 ? -7.954 2.483 -8.751 1.00 97.62 90 GLU A C 1
ATOM 733 O O . GLU A 1 90 ? -9.014 1.926 -8.455 1.00 97.62 90 GLU A O 1
ATOM 738 N N . PRO A 1 91 ? -6.894 2.402 -7.912 1.00 97.81 91 PRO A N 1
ATOM 739 C CA . PRO A 1 91 ? -6.985 1.712 -6.624 1.00 97.81 91 PRO A CA 1
ATOM 740 C C . PRO A 1 91 ? -8.102 2.225 -5.708 1.00 97.81 91 PRO A C 1
ATOM 742 O O . PRO A 1 91 ? -8.761 1.428 -5.040 1.00 97.81 91 PRO A O 1
ATOM 745 N N . LEU A 1 92 ? -8.323 3.545 -5.660 1.00 97.81 92 LEU A N 1
ATOM 746 C CA . LEU A 1 92 ? -9.387 4.135 -4.846 1.00 97.81 92 LEU A CA 1
ATOM 747 C C . LEU A 1 92 ? -10.764 3.768 -5.405 1.00 97.81 92 LEU A C 1
ATOM 749 O O . LEU A 1 92 ? -11.649 3.413 -4.625 1.00 97.81 92 LEU A O 1
ATOM 753 N N . ASP A 1 93 ? -10.924 3.796 -6.727 1.00 97.44 93 ASP A N 1
ATOM 754 C CA . ASP A 1 93 ? -12.171 3.411 -7.397 1.00 97.44 93 ASP A CA 1
ATOM 755 C C . ASP A 1 93 ? -12.518 1.937 -7.105 1.00 97.44 93 ASP A C 1
ATOM 757 O O . ASP A 1 93 ? -13.659 1.612 -6.759 1.00 97.44 93 ASP A O 1
ATOM 761 N N . LEU A 1 94 ? -11.520 1.042 -7.135 1.00 95.88 94 LEU A N 1
ATOM 762 C CA . LEU A 1 94 ? -11.681 -0.364 -6.743 1.00 95.88 94 LEU A CA 1
ATOM 763 C C . LEU A 1 94 ? -12.147 -0.500 -5.289 1.00 95.88 94 LEU A C 1
ATOM 765 O O . LEU A 1 94 ? -13.076 -1.260 -5.009 1.00 95.88 94 LEU A O 1
ATOM 769 N N . ILE A 1 95 ? -11.559 0.253 -4.359 1.00 95.25 95 ILE A N 1
ATOM 770 C CA . ILE A 1 95 ? -11.969 0.223 -2.948 1.00 95.25 95 ILE A CA 1
ATOM 771 C C . ILE A 1 95 ? -13.394 0.768 -2.774 1.00 95.25 95 ILE A C 1
ATOM 773 O O . ILE A 1 95 ? -14.185 0.199 -2.021 1.00 95.25 95 ILE A O 1
ATOM 777 N N . GLN A 1 96 ? -13.748 1.851 -3.468 1.00 94.94 96 GLN A N 1
ATOM 778 C CA . GLN A 1 96 ? -15.088 2.445 -3.421 1.00 94.94 96 GLN A CA 1
ATOM 779 C C . GLN A 1 96 ? -16.165 1.515 -3.990 1.00 94.94 96 GLN A C 1
ATOM 781 O O . GLN A 1 96 ? -17.298 1.527 -3.509 1.00 94.94 96 GLN A O 1
ATOM 786 N N . SER A 1 97 ? -15.821 0.634 -4.934 1.00 93.75 97 SER A N 1
ATOM 787 C CA . SER A 1 97 ? -16.760 -0.376 -5.446 1.00 93.75 97 SER A CA 1
ATOM 788 C C . SER A 1 97 ? -17.314 -1.304 -4.346 1.00 93.75 97 SER A C 1
ATOM 790 O O . SER A 1 97 ? -18.422 -1.832 -4.470 1.00 93.75 97 SER A O 1
ATOM 792 N N . CYS A 1 98 ? -16.598 -1.435 -3.222 1.00 90.69 98 CYS A N 1
ATOM 793 C CA . CYS A 1 98 ? -16.996 -2.245 -2.073 1.00 90.69 98 CYS A CA 1
ATOM 794 C C . CYS A 1 98 ? -18.002 -1.559 -1.128 1.00 90.69 98 CYS A C 1
ATOM 796 O O . CYS A 1 98 ? -18.423 -2.183 -0.155 1.00 90.69 98 CYS A O 1
ATOM 798 N N . GLU A 1 99 ? -18.405 -0.304 -1.364 1.00 81.31 99 GLU A N 1
ATOM 799 C CA . GLU A 1 99 ? -19.246 0.475 -0.430 1.00 81.31 99 GLU A CA 1
ATOM 800 C C . GLU A 1 99 ? -20.633 -0.129 -0.170 1.00 81.31 99 GLU A C 1
ATOM 802 O O . GLU A 1 99 ? -21.215 0.072 0.894 1.00 81.31 99 GLU A O 1
ATOM 807 N N . HIS A 1 100 ? -21.148 -0.917 -1.111 1.00 84.88 100 HIS A N 1
ATOM 808 C CA . HIS A 1 100 ? -22.443 -1.590 -0.985 1.00 84.88 100 HIS A CA 1
ATOM 809 C C . HIS A 1 100 ? -22.374 -2.872 -0.133 1.00 84.88 100 HIS A C 1
ATOM 811 O O . HIS A 1 100 ? -23.396 -3.503 0.146 1.00 84.88 100 HIS A O 1
ATOM 817 N N . ILE A 1 101 ? -21.170 -3.288 0.271 1.00 89.12 101 ILE A N 1
ATOM 818 C CA . ILE A 1 101 ? -20.927 -4.482 1.080 1.00 89.12 101 ILE A CA 1
ATOM 819 C C . ILE A 1 101 ? -21.035 -4.116 2.564 1.00 89.12 101 ILE A C 1
ATOM 821 O O . ILE A 1 101 ? -20.708 -3.010 2.985 1.00 89.12 101 ILE A O 1
ATOM 825 N N . LYS A 1 102 ? -21.467 -5.072 3.397 1.00 86.25 102 LYS A N 1
ATOM 826 C CA . LYS A 1 102 ? -21.473 -4.896 4.858 1.00 86.25 102 LYS A CA 1
ATOM 827 C C . LYS A 1 102 ? -20.089 -4.438 5.368 1.00 86.25 102 LYS A C 1
ATOM 829 O O . LYS A 1 102 ? -19.095 -5.056 4.968 1.00 86.25 102 LYS A O 1
ATOM 834 N N . PRO A 1 103 ? -20.021 -3.463 6.300 1.00 74.31 103 PRO A N 1
ATOM 835 C CA . PRO A 1 103 ? -18.761 -2.888 6.789 1.00 74.31 103 PRO A CA 1
ATOM 836 C C . PRO A 1 103 ? -17.735 -3.929 7.253 1.00 74.31 103 PRO A C 1
ATOM 838 O O . PRO A 1 103 ? -16.554 -3.822 6.933 1.00 74.31 103 PRO A O 1
ATOM 841 N N . ASP A 1 104 ? -18.199 -4.995 7.913 1.00 80.19 104 ASP A N 1
ATOM 842 C CA . ASP A 1 104 ? -17.342 -6.069 8.431 1.00 80.19 104 ASP A CA 1
ATOM 843 C C . ASP A 1 104 ? -16.592 -6.847 7.341 1.00 80.19 104 ASP A C 1
ATOM 845 O O . ASP A 1 104 ? -15.566 -7.465 7.628 1.00 80.19 104 ASP A O 1
ATOM 849 N N . ARG A 1 105 ? -17.096 -6.842 6.098 1.00 89.94 105 ARG A N 1
ATOM 850 C CA . ARG A 1 105 ? -16.496 -7.551 4.954 1.00 89.94 105 ARG A CA 1
ATOM 851 C C . ARG A 1 105 ? -15.871 -6.621 3.922 1.00 89.94 105 ARG A C 1
ATOM 853 O O . ARG A 1 105 ? -14.953 -7.049 3.232 1.00 89.94 105 ARG A O 1
ATOM 860 N N . ALA A 1 106 ? -16.324 -5.373 3.838 1.00 93.69 106 ALA A N 1
ATOM 861 C CA . ALA A 1 106 ? -15.889 -4.428 2.814 1.00 93.69 106 ALA A CA 1
ATOM 862 C C . ALA A 1 106 ? -14.366 -4.188 2.826 1.00 93.69 106 ALA A C 1
ATOM 864 O O . ALA A 1 106 ? -13.747 -4.159 1.769 1.00 93.69 106 ALA A O 1
ATOM 865 N N . TYR A 1 107 ? -13.732 -4.118 4.006 1.00 93.94 107 TYR A N 1
ATOM 866 C CA . TYR A 1 107 ? -12.267 -4.020 4.105 1.00 93.94 107 TYR A CA 1
ATOM 867 C C . TYR A 1 107 ? -11.543 -5.233 3.509 1.00 93.94 107 TYR A C 1
ATOM 869 O O . TYR A 1 107 ? -10.543 -5.083 2.808 1.00 93.94 107 TYR A O 1
ATOM 877 N N . LYS A 1 108 ? -12.040 -6.441 3.793 1.00 93.94 108 LYS A N 1
ATOM 878 C CA . LYS A 1 108 ? -11.432 -7.676 3.296 1.00 93.94 108 LYS A CA 1
ATOM 879 C C . LYS A 1 108 ? -11.550 -7.761 1.774 1.00 93.94 108 LYS A C 1
ATOM 881 O O . LYS A 1 108 ? -10.552 -8.022 1.117 1.00 93.94 108 LYS A O 1
ATOM 886 N N . GLU A 1 109 ? -12.728 -7.458 1.235 1.00 95.62 109 GLU A N 1
ATOM 887 C CA . GLU A 1 109 ? -12.960 -7.438 -0.213 1.00 95.62 109 GLU A CA 1
ATOM 888 C C . GLU A 1 109 ? -12.063 -6.410 -0.916 1.00 95.62 109 GLU A C 1
ATOM 890 O O . GLU A 1 109 ? -11.380 -6.737 -1.882 1.00 95.62 109 GLU A O 1
ATOM 895 N N . ALA A 1 110 ? -11.987 -5.188 -0.380 1.00 95.31 110 ALA A N 1
ATOM 896 C CA . ALA A 1 110 ? -11.133 -4.135 -0.920 1.00 95.31 110 ALA A CA 1
ATOM 897 C C . ALA A 1 110 ? -9.660 -4.569 -0.989 1.00 95.31 110 ALA A C 1
ATOM 899 O O . ALA A 1 110 ? -8.972 -4.305 -1.973 1.00 95.31 110 ALA A O 1
ATOM 900 N N . ARG A 1 111 ? -9.173 -5.287 0.028 1.00 94.94 111 ARG A N 1
ATOM 901 C CA . ARG A 1 111 ? -7.820 -5.853 0.014 1.00 94.94 111 ARG A CA 1
ATOM 902 C C . ARG A 1 111 ? -7.632 -6.943 -1.028 1.00 94.94 111 ARG A C 1
ATOM 904 O O . ARG A 1 111 ? -6.596 -6.962 -1.681 1.00 94.94 111 ARG A O 1
ATOM 911 N N . GLU A 1 112 ? -8.599 -7.842 -1.163 1.00 95.25 112 GLU A N 1
ATOM 912 C CA . GLU A 1 112 ? -8.551 -8.903 -2.171 1.00 95.25 112 GLU A CA 1
ATOM 913 C C . GLU A 1 112 ? -8.580 -8.327 -3.593 1.00 95.25 112 GLU A C 1
ATOM 915 O O . GLU A 1 112 ? -7.896 -8.843 -4.473 1.00 95.25 112 GLU A O 1
ATOM 920 N N . LEU A 1 113 ? -9.309 -7.230 -3.822 1.00 95.88 113 LEU A N 1
ATOM 921 C CA . LEU A 1 113 ? -9.274 -6.501 -5.092 1.00 95.88 113 LEU A CA 1
ATOM 922 C C . LEU A 1 113 ? -7.896 -5.895 -5.365 1.00 95.88 113 LEU A C 1
ATOM 924 O O . LEU A 1 113 ? -7.364 -6.093 -6.454 1.00 95.88 113 LEU A O 1
ATOM 928 N N . LEU A 1 114 ? -7.289 -5.209 -4.389 1.00 96.69 114 LEU A N 1
ATOM 929 C CA . LEU A 1 114 ? -5.938 -4.659 -4.555 1.00 96.69 114 LEU A CA 1
ATOM 930 C C . LEU A 1 114 ? -4.908 -5.756 -4.854 1.00 96.69 114 LEU A C 1
ATOM 932 O O . LEU A 1 114 ? -4.071 -5.590 -5.740 1.00 96.69 114 LEU A O 1
ATOM 936 N N . ASP A 1 115 ? -4.986 -6.884 -4.151 1.00 95.06 115 ASP A N 1
ATOM 937 C CA . ASP A 1 115 ? -4.081 -8.012 -4.363 1.00 95.06 115 ASP A CA 1
ATOM 938 C C . ASP A 1 115 ? -4.265 -8.627 -5.757 1.00 95.06 115 ASP A C 1
ATOM 940 O O . ASP A 1 115 ? -3.302 -8.781 -6.502 1.00 95.06 115 ASP A O 1
ATOM 944 N N . ARG A 1 116 ? -5.509 -8.861 -6.183 1.00 95.25 116 ARG A N 1
ATOM 945 C CA . ARG A 1 116 ? -5.805 -9.416 -7.510 1.00 95.25 116 ARG A CA 1
ATOM 946 C C . ARG A 1 116 ? -5.366 -8.499 -8.655 1.00 95.25 116 ARG A C 1
ATOM 948 O O . ARG A 1 116 ? -4.908 -8.992 -9.680 1.00 95.25 116 ARG A O 1
ATOM 955 N N . HIS A 1 117 ? -5.523 -7.184 -8.499 1.00 96.06 117 HIS A N 1
ATOM 956 C CA . HIS A 1 117 ? -5.205 -6.216 -9.553 1.00 96.06 117 HIS A CA 1
ATOM 957 C C . HIS A 1 117 ? -3.726 -5.823 -9.596 1.00 96.06 117 HIS A C 1
ATOM 959 O O . HIS A 1 117 ? -3.217 -5.552 -10.679 1.00 96.06 117 HIS A O 1
ATOM 965 N N . TYR A 1 118 ? -3.036 -5.788 -8.452 1.00 97.00 118 TYR A N 1
ATOM 966 C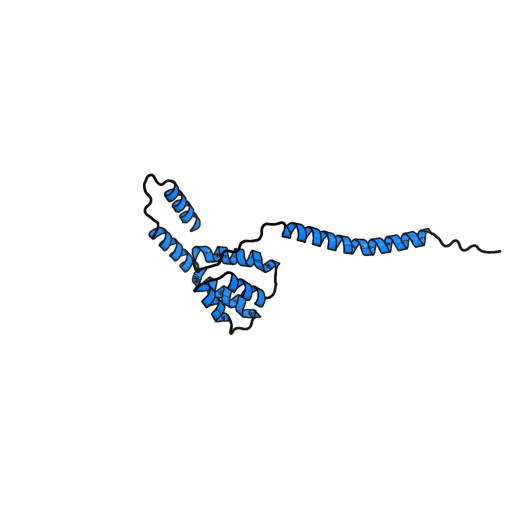 CA . TYR A 1 118 ? -1.679 -5.234 -8.359 1.00 97.00 118 TYR A CA 1
ATOM 967 C C . TYR A 1 118 ? -0.681 -6.118 -7.594 1.00 97.00 118 TYR A C 1
ATOM 969 O O . TYR A 1 118 ? 0.524 -5.955 -7.768 1.00 97.00 118 TYR A O 1
ATOM 977 N N . GLY A 1 119 ? -1.151 -7.014 -6.723 1.00 93.88 119 GLY A N 1
ATOM 978 C CA . GLY A 1 119 ? -0.326 -7.866 -5.853 1.00 93.88 119 GLY A CA 1
ATOM 979 C C . GLY A 1 119 ? -0.006 -9.260 -6.408 1.00 93.88 119 GLY A C 1
ATOM 980 O O . GLY A 1 119 ? 0.935 -9.907 -5.920 1.00 93.88 119 GLY A O 1
ATOM 981 N N . ASP A 1 120 ? -0.755 -9.692 -7.426 1.00 93.94 120 ASP A N 1
ATOM 982 C CA . ASP A 1 120 ? -0.598 -10.976 -8.106 1.00 93.94 120 ASP A CA 1
ATOM 983 C C . ASP A 1 120 ? 0.812 -11.151 -8.694 1.00 93.94 120 ASP A C 1
ATOM 985 O O . ASP A 1 120 ? 1.419 -10.214 -9.224 1.00 93.94 120 ASP A O 1
ATOM 989 N N . GLU A 1 121 ? 1.341 -12.372 -8.597 1.00 92.31 121 GLU A N 1
ATOM 990 C CA . GLU A 1 121 ? 2.710 -12.693 -9.007 1.00 92.31 121 GLU A CA 1
ATOM 991 C C . GLU A 1 121 ? 2.952 -12.416 -10.491 1.00 92.31 121 GLU A C 1
ATOM 993 O O . GLU A 1 121 ? 3.992 -11.855 -10.845 1.00 92.31 121 GLU A O 1
ATOM 998 N N . MET A 1 122 ? 1.988 -12.740 -11.357 1.00 93.25 122 MET A N 1
ATOM 999 C CA . MET A 1 122 ? 2.113 -12.507 -12.795 1.00 93.25 122 MET A CA 1
ATOM 1000 C C . MET A 1 122 ? 2.036 -11.019 -13.119 1.00 93.25 122 MET A C 1
ATOM 1002 O O . MET A 1 122 ? 2.804 -10.535 -13.956 1.00 93.25 122 MET A O 1
ATOM 1006 N N . THR A 1 123 ? 1.162 -10.274 -12.440 1.00 95.12 123 THR A N 1
ATOM 1007 C CA . THR A 1 123 ? 1.082 -8.814 -12.585 1.00 95.12 123 THR A CA 1
ATOM 1008 C C . THR A 1 123 ? 2.399 -8.146 -12.191 1.00 95.12 123 THR A C 1
ATOM 1010 O O . THR A 1 123 ? 2.928 -7.322 -12.942 1.00 95.12 123 THR A O 1
ATOM 1013 N N . ILE A 1 124 ? 2.976 -8.534 -11.052 1.00 94.12 124 ILE A N 1
ATOM 1014 C CA . ILE A 1 124 ? 4.254 -7.995 -10.573 1.00 94.12 124 ILE A CA 1
ATOM 1015 C C . ILE A 1 124 ? 5.394 -8.366 -11.525 1.00 94.12 124 ILE A C 1
ATOM 1017 O O . ILE A 1 124 ? 6.156 -7.486 -11.927 1.00 94.12 124 ILE A O 1
ATOM 1021 N N . ALA A 1 125 ? 5.499 -9.633 -11.934 1.00 93.69 125 ALA A N 1
ATOM 1022 C CA . ALA A 1 125 ? 6.528 -10.080 -12.871 1.00 93.69 125 ALA A CA 1
ATOM 1023 C C . ALA A 1 125 ? 6.446 -9.318 -14.204 1.00 93.69 125 ALA A C 1
ATOM 1025 O O . ALA A 1 125 ? 7.457 -8.843 -14.723 1.00 93.69 125 ALA A O 1
ATOM 1026 N N . THR A 1 126 ? 5.231 -9.122 -14.723 1.00 94.75 126 THR A N 1
ATOM 1027 C CA . THR A 1 126 ? 4.988 -8.347 -15.947 1.00 94.75 126 THR A CA 1
ATOM 1028 C C . THR A 1 126 ? 5.423 -6.891 -15.783 1.00 94.75 126 THR A C 1
ATOM 1030 O O . THR A 1 126 ? 6.070 -6.341 -16.675 1.00 94.75 126 THR A O 1
ATOM 1033 N N . ALA A 1 127 ? 5.129 -6.269 -14.638 1.00 94.88 127 ALA A N 1
ATOM 1034 C CA . ALA A 1 127 ? 5.564 -4.907 -14.340 1.00 94.88 127 ALA A CA 1
ATOM 1035 C C . ALA A 1 127 ? 7.097 -4.793 -14.247 1.00 94.88 127 ALA A C 1
ATOM 1037 O O . ALA A 1 127 ? 7.668 -3.838 -14.780 1.00 94.88 127 ALA A O 1
ATOM 1038 N N . TYR A 1 128 ? 7.776 -5.780 -13.647 1.00 94.44 128 TYR A N 1
ATOM 1039 C CA . TYR A 1 128 ? 9.242 -5.838 -13.607 1.00 94.44 128 TYR A CA 1
ATOM 1040 C C . TYR A 1 128 ? 9.839 -5.939 -15.010 1.00 94.44 128 TYR A C 1
ATOM 1042 O O . TYR A 1 128 ? 10.708 -5.140 -15.359 1.00 94.44 128 TYR A O 1
ATOM 1050 N N . ILE A 1 129 ? 9.349 -6.876 -15.829 1.00 94.50 129 ILE A N 1
ATOM 1051 C CA . ILE A 1 129 ? 9.815 -7.064 -17.210 1.00 94.50 129 ILE A CA 1
ATOM 1052 C C . ILE A 1 129 ? 9.603 -5.785 -18.014 1.00 94.50 129 ILE A C 1
ATOM 1054 O O . ILE A 1 129 ? 10.536 -5.299 -18.649 1.00 94.50 129 ILE A O 1
ATOM 1058 N N . LYS A 1 130 ? 8.398 -5.207 -17.957 1.00 95.12 130 LYS A N 1
ATOM 1059 C CA . LYS A 1 130 ? 8.073 -3.972 -18.670 1.00 95.12 130 LYS A CA 1
ATOM 1060 C C . LYS A 1 130 ? 9.031 -2.847 -18.285 1.00 95.12 130 LYS A C 1
ATOM 1062 O O . LYS A 1 130 ? 9.645 -2.244 -19.159 1.00 95.12 130 LYS A O 1
ATOM 1067 N N . LYS A 1 131 ? 9.232 -2.619 -16.986 1.00 94.56 131 LYS A N 1
ATOM 1068 C CA . LYS A 1 131 ? 10.132 -1.572 -16.489 1.00 94.56 131 LYS A CA 1
ATOM 1069 C C . LYS A 1 131 ? 11.600 -1.835 -16.838 1.00 94.56 131 LYS A C 1
ATOM 1071 O O . LYS A 1 131 ? 12.329 -0.882 -17.094 1.00 94.56 131 LYS A O 1
ATOM 1076 N N . ALA A 1 132 ? 12.032 -3.096 -16.884 1.00 93.56 132 ALA A N 1
ATOM 1077 C CA . ALA A 1 132 ? 13.373 -3.462 -17.339 1.00 93.56 132 ALA A CA 1
ATOM 1078 C C . ALA A 1 132 ? 13.574 -3.159 -18.833 1.00 93.56 132 ALA A C 1
ATOM 1080 O O . ALA A 1 132 ? 14.620 -2.647 -19.220 1.00 93.56 132 ALA A O 1
ATOM 1081 N N . MET A 1 133 ? 12.568 -3.455 -19.660 1.00 92.50 133 MET A N 1
ATOM 1082 C CA . MET A 1 133 ? 12.606 -3.226 -21.109 1.00 92.50 133 MET A CA 1
ATOM 1083 C C . MET A 1 133 ? 12.497 -1.743 -21.472 1.00 92.50 133 MET A C 1
ATOM 1085 O O . MET A 1 133 ? 13.124 -1.290 -22.424 1.00 92.50 133 MET A O 1
ATOM 1089 N N . GLU A 1 134 ? 11.722 -0.980 -20.703 1.00 94.19 134 GLU A N 1
ATOM 1090 C CA . GLU A 1 134 ? 11.553 0.469 -20.862 1.00 94.19 134 GLU A CA 1
ATOM 1091 C C . GLU A 1 134 ? 12.667 1.274 -20.170 1.00 94.19 134 GLU A C 1
ATOM 1093 O O . GLU A 1 134 ? 12.632 2.508 -20.168 1.00 94.19 134 GLU A O 1
ATOM 1098 N N . TRP A 1 135 ? 13.660 0.603 -19.572 1.00 93.25 135 TRP A N 1
ATOM 1099 C CA . TRP A 1 135 ? 14.734 1.281 -18.862 1.00 93.25 135 TRP A CA 1
ATOM 1100 C C . TRP A 1 135 ? 15.524 2.182 -19.812 1.00 93.25 135 TRP A C 1
ATOM 1102 O O . TRP A 1 135 ? 15.904 1.791 -20.917 1.00 93.25 135 TRP A O 1
ATOM 1112 N N . LEU A 1 136 ? 15.782 3.412 -19.367 1.00 87.06 136 LEU A N 1
ATOM 1113 C CA . LEU A 1 136 ? 16.498 4.395 -20.170 1.00 87.06 136 LEU A CA 1
ATOM 1114 C C . LEU A 1 136 ? 17.880 3.867 -20.565 1.00 87.06 136 LEU A C 1
ATOM 1116 O O . LEU A 1 136 ? 18.567 3.227 -19.770 1.00 87.06 136 LEU A O 1
ATOM 1120 N N . HIS A 1 137 ? 18.302 4.185 -21.790 1.00 89.81 137 HIS A N 1
ATOM 1121 C CA . HIS A 1 137 ? 19.609 3.780 -22.291 1.00 89.81 137 HIS A CA 1
ATOM 1122 C C . HIS A 1 137 ? 20.733 4.254 -21.356 1.00 89.81 137 HIS A C 1
ATOM 1124 O O . HIS A 1 137 ? 20.915 5.454 -21.137 1.00 89.81 137 HIS A O 1
ATOM 1130 N N . ILE A 1 138 ? 21.498 3.297 -20.829 1.00 92.00 138 ILE A N 1
ATOM 1131 C CA . ILE A 1 138 ? 22.600 3.545 -19.900 1.00 92.00 138 ILE A CA 1
ATOM 1132 C C . ILE A 1 138 ? 23.865 3.788 -20.717 1.00 92.00 138 ILE A C 1
ATOM 1134 O O . ILE A 1 138 ? 24.324 2.914 -21.451 1.00 92.00 138 ILE A O 1
ATOM 1138 N N . ARG A 1 139 ? 24.436 4.988 -20.598 1.00 91.62 139 ARG A N 1
ATOM 1139 C CA . ARG A 1 139 ? 25.702 5.322 -21.265 1.00 91.62 139 ARG A CA 1
ATOM 1140 C C . ARG A 1 139 ? 26.861 4.564 -20.601 1.00 91.62 139 ARG A C 1
ATOM 1142 O O . ARG A 1 139 ? 26.799 4.360 -19.390 1.00 91.62 139 ARG A O 1
ATOM 1149 N N . PRO A 1 140 ? 27.947 4.237 -21.325 1.00 90.75 140 PRO A N 1
ATOM 1150 C CA . PRO A 1 140 ? 29.103 3.536 -20.750 1.00 90.75 140 PRO A CA 1
ATOM 1151 C C . PRO A 1 140 ? 29.673 4.206 -19.489 1.00 90.75 140 PRO A C 1
ATOM 1153 O O . PRO A 1 140 ? 30.057 3.531 -18.538 1.00 90.75 140 PRO A O 1
ATOM 1156 N N . GLU A 1 141 ? 29.641 5.539 -19.450 1.00 94.12 141 GLU A N 1
ATOM 1157 C CA . GLU A 1 141 ? 30.185 6.338 -18.346 1.00 94.12 141 GLU A CA 1
ATOM 1158 C C . GLU A 1 141 ? 29.194 6.510 -17.176 1.00 94.12 141 GLU A C 1
ATOM 1160 O O . GLU A 1 141 ? 29.556 7.013 -16.107 1.00 94.12 141 GLU A O 1
ATOM 1165 N N . ASP A 1 142 ? 27.924 6.125 -17.357 1.00 93.88 142 ASP A N 1
ATOM 1166 C CA . ASP A 1 142 ? 26.865 6.310 -16.364 1.00 93.88 142 ASP A CA 1
ATOM 1167 C C . ASP A 1 142 ? 26.844 5.175 -15.338 1.00 93.88 142 ASP A C 1
ATOM 1169 O O . ASP A 1 142 ? 25.935 4.343 -15.254 1.00 93.88 142 ASP A O 1
ATOM 1173 N N . ARG A 1 143 ? 27.866 5.183 -14.483 1.00 94.25 143 ARG A N 1
ATOM 1174 C CA . ARG A 1 143 ? 27.977 4.248 -13.360 1.00 94.25 143 ARG A CA 1
ATOM 1175 C C . ARG A 1 143 ? 26.757 4.295 -12.432 1.00 94.25 143 ARG A C 1
ATOM 1177 O O . ARG A 1 143 ? 26.414 3.277 -11.835 1.00 94.25 143 ARG A O 1
ATOM 1184 N N . LYS A 1 144 ? 26.114 5.459 -12.271 1.00 94.00 144 LYS A N 1
ATOM 1185 C CA . LYS A 1 144 ? 24.943 5.605 -11.390 1.00 94.00 144 LYS A CA 1
ATOM 1186 C C . LYS A 1 144 ? 23.722 4.919 -11.998 1.00 94.00 144 LYS A C 1
ATOM 1188 O O . LYS A 1 144 ? 23.067 4.161 -11.288 1.00 94.00 144 LYS A O 1
ATOM 1193 N N . GLY A 1 145 ? 23.464 5.138 -13.286 1.00 94.19 145 GLY A N 1
ATOM 1194 C CA . GLY A 1 145 ? 22.405 4.464 -14.033 1.00 94.19 145 GLY A CA 1
ATOM 1195 C C . GLY A 1 145 ? 22.589 2.949 -14.051 1.00 94.19 145 GLY A C 1
ATOM 1196 O O . GLY A 1 145 ? 21.645 2.219 -13.752 1.00 94.19 145 GLY A O 1
ATOM 1197 N N . LEU A 1 146 ? 23.820 2.476 -14.284 1.00 93.94 146 LEU A N 1
ATOM 1198 C CA . LEU A 1 146 ? 24.144 1.047 -14.244 1.00 93.94 146 LEU A CA 1
ATOM 1199 C C . LEU A 1 146 ? 23.888 0.433 -12.863 1.00 93.94 146 LEU A C 1
ATOM 1201 O O . LEU A 1 146 ? 23.265 -0.622 -12.761 1.00 93.94 146 LEU A O 1
ATOM 1205 N N . ASN A 1 147 ? 24.325 1.102 -11.793 1.00 94.31 147 ASN A N 1
ATOM 1206 C CA . ASN A 1 147 ? 24.105 0.618 -10.433 1.00 94.31 147 ASN A CA 1
ATOM 1207 C C . ASN A 1 147 ? 22.616 0.623 -10.047 1.00 94.31 147 ASN A C 1
ATOM 1209 O O . ASN A 1 147 ? 22.146 -0.318 -9.415 1.00 94.31 147 ASN A O 1
ATOM 1213 N N . ALA A 1 148 ? 21.860 1.653 -10.439 1.00 94.19 148 ALA A N 1
ATOM 1214 C CA . ALA A 1 148 ? 20.419 1.708 -10.200 1.00 94.19 148 ALA A CA 1
ATOM 1215 C C . ALA A 1 148 ? 19.677 0.576 -10.928 1.00 94.19 148 ALA A C 1
ATOM 1217 O O . ALA A 1 148 ? 18.799 -0.051 -10.340 1.00 94.19 148 ALA A O 1
ATOM 1218 N N . PHE A 1 149 ? 20.068 0.277 -12.170 1.00 93.88 149 PHE A N 1
ATOM 1219 C CA . PHE A 1 149 ? 19.512 -0.843 -12.925 1.00 93.88 149 PHE A CA 1
ATOM 1220 C C . PHE A 1 149 ? 19.847 -2.193 -12.282 1.00 93.88 149 PHE A C 1
ATOM 1222 O O . PHE A 1 149 ? 18.960 -3.020 -12.094 1.00 93.88 149 PHE A O 1
ATOM 1229 N N . ALA A 1 150 ? 21.098 -2.396 -11.858 1.00 93.06 150 ALA A N 1
ATOM 1230 C CA . ALA A 1 150 ? 21.501 -3.610 -11.150 1.00 93.06 150 ALA A CA 1
ATOM 1231 C C . ALA A 1 150 ? 20.703 -3.812 -9.848 1.00 93.06 150 ALA A C 1
ATOM 1233 O O . ALA A 1 150 ? 20.186 -4.901 -9.610 1.00 93.06 150 ALA A O 1
ATOM 1234 N N . LEU A 1 151 ? 20.542 -2.760 -9.035 1.00 93.00 151 LEU A N 1
ATOM 1235 C CA . LEU A 1 151 ? 19.720 -2.806 -7.819 1.00 93.00 151 LEU A CA 1
ATOM 1236 C C . LEU A 1 151 ? 18.251 -3.121 -8.123 1.00 93.00 151 LEU A C 1
ATOM 1238 O O . LEU A 1 151 ? 17.628 -3.892 -7.396 1.00 93.00 151 LEU A O 1
ATOM 1242 N N . PHE A 1 152 ? 17.703 -2.552 -9.197 1.00 92.94 152 PHE A N 1
ATOM 1243 C CA . PHE A 1 152 ? 16.342 -2.842 -9.639 1.00 92.94 152 PHE A CA 1
ATOM 1244 C C . PHE A 1 152 ? 16.158 -4.324 -10.001 1.00 92.94 152 PHE A C 1
ATOM 1246 O O . PHE A 1 152 ? 15.195 -4.937 -9.544 1.00 92.94 152 PHE A O 1
ATOM 1253 N N . LEU A 1 153 ? 17.098 -4.914 -10.747 1.00 91.19 153 LEU A N 1
ATOM 1254 C CA . LEU A 1 153 ? 17.054 -6.331 -11.121 1.00 91.19 153 LEU A CA 1
ATOM 1255 C C . LEU A 1 153 ? 17.169 -7.267 -9.911 1.00 91.19 153 LEU A C 1
ATOM 1257 O O . LEU A 1 153 ? 16.484 -8.283 -9.866 1.00 91.19 153 LEU A O 1
ATOM 1261 N N . VAL A 1 154 ? 17.981 -6.917 -8.908 1.00 89.31 154 VAL A N 1
ATOM 1262 C CA . VAL A 1 154 ? 18.072 -7.686 -7.651 1.00 89.31 154 VAL A CA 1
ATOM 1263 C C . VAL A 1 154 ? 16.737 -7.700 -6.903 1.00 89.31 154 VAL A C 1
ATOM 1265 O O . VAL A 1 154 ? 16.412 -8.685 -6.247 1.00 89.31 154 VAL A O 1
ATOM 1268 N N . GLY A 1 155 ? 15.940 -6.637 -7.022 1.00 80.31 155 GLY A N 1
ATOM 1269 C CA . GLY A 1 155 ? 14.608 -6.575 -6.424 1.00 80.31 155 GLY A CA 1
ATOM 1270 C C . GLY A 1 155 ? 13.568 -7.494 -7.076 1.00 80.31 155 GLY A C 1
ATOM 1271 O O . GLY A 1 155 ? 12.471 -7.586 -6.541 1.00 80.31 155 GLY A O 1
ATOM 1272 N N . CYS A 1 156 ? 13.874 -8.131 -8.212 1.00 70.50 156 CYS A N 1
ATOM 1273 C CA . CYS A 1 156 ? 12.969 -9.014 -8.961 1.00 70.50 156 CYS A CA 1
ATOM 1274 C C . CYS A 1 156 ? 12.923 -10.466 -8.421 1.00 70.50 156 CYS A C 1
ATOM 1276 O O . CYS A 1 156 ? 12.216 -11.299 -8.988 1.00 70.50 156 CYS A O 1
ATOM 1278 N N . CYS A 1 157 ? 13.682 -10.780 -7.366 1.00 51.72 157 CYS A N 1
ATOM 1279 C CA . 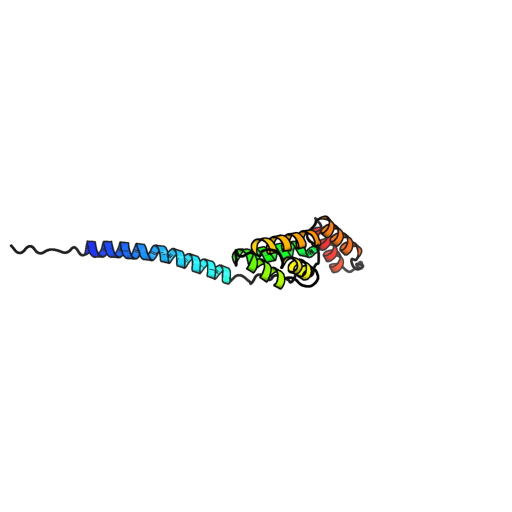CYS A 1 157 ? 13.857 -12.133 -6.825 1.00 51.72 157 CYS A CA 1
ATOM 1280 C C . CYS A 1 157 ? 13.002 -12.412 -5.582 1.00 51.72 157 CYS A C 1
ATOM 1282 O O . CYS A 1 157 ? 12.911 -11.520 -4.705 1.00 51.72 157 CYS A O 1
#

Sequence (157 aa):
MCRHEKHNVDDYVHHGADSLHKVLQPQNKVTEMLIKQQSLSQLPQRDISTFTGDPLTCRSFIRAFEHAINSKTDSHQDRLYYLKQFTSGEPLDLIQSCEHIKPDRAYKEARELLDRHYGDEMTIATAYIKKAMEWLHIRPEDRKGLNAFALFLVGCC

Foldseek 3Di:
DDDDPPPDPVVVVVVVVVVVVVVVVVVVVVVVVVVVVVVVVPDPQQDQAQAEQALLCLVVNVVSLCVNPVVPDPFLLVSLVVNLVSYDDPLNVLLVVLVVPDSVCSSVNSSVSSCVRRVDLVNNLVSLVVCLVVQPDADPPNPVSVVVSVVSVVSND